Protein AF-A0A1X7U5E0-F1 (afdb_monomer_lite)

pLDDT: mean 73.33, std 18.13, range [36.69, 94.31]

Radius of gyration: 17.82 Å; chains: 1; bounding box: 38×41×35 Å

Structure (mmCIF, N/CA/C/O backbone):
data_AF-A0A1X7U5E0-F1
#
_entry.id   AF-A0A1X7U5E0-F1
#
loop_
_atom_site.group_PDB
_atom_site.id
_atom_site.type_symbol
_atom_site.label_atom_id
_atom_site.label_alt_id
_atom_site.label_comp_id
_atom_site.label_asym_id
_atom_site.label_entity_id
_atom_site.label_seq_id
_atom_site.pdbx_PDB_ins_code
_atom_site.Cartn_x
_atom_site.Cartn_y
_atom_site.Cartn_z
_atom_site.occupancy
_atom_site.B_iso_or_equiv
_atom_site.auth_seq_id
_atom_site.auth_comp_id
_atom_site.auth_asym_id
_atom_site.auth_atom_id
_atom_site.pdbx_PDB_model_num
ATOM 1 N N . MET A 1 1 ? -7.006 -2.964 -11.212 1.00 36.69 1 MET A N 1
ATOM 2 C CA . MET A 1 1 ? -6.643 -3.839 -10.084 1.00 36.69 1 MET A CA 1
ATOM 3 C C . MET A 1 1 ? -6.432 -2.956 -8.846 1.00 36.69 1 MET A C 1
ATOM 5 O O . MET A 1 1 ? -5.316 -2.538 -8.597 1.00 36.69 1 MET A O 1
ATOM 9 N N . GLU A 1 2 ? -7.521 -2.588 -8.144 1.00 43.41 2 GLU A N 1
ATOM 10 C CA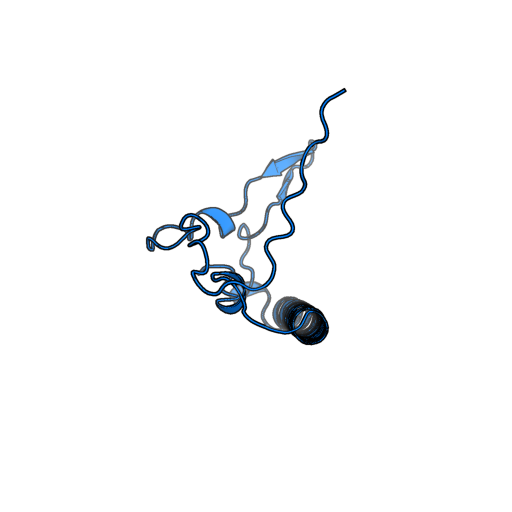 . GLU A 1 2 ? -7.496 -1.615 -7.030 1.00 43.41 2 GLU A CA 1
ATOM 11 C C . GLU A 1 2 ? -6.344 -1.880 -6.038 1.00 4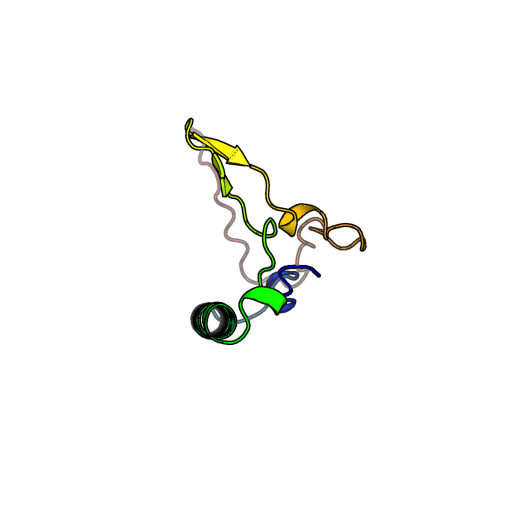3.41 2 GLU A C 1
ATOM 13 O O . GLU A 1 2 ? -5.910 -3.017 -5.844 1.00 43.41 2 GLU A O 1
ATOM 18 N N . CYS A 1 3 ? -5.930 -0.848 -5.311 1.00 51.28 3 CYS A N 1
ATOM 19 C CA . CYS A 1 3 ? -5.137 -0.922 -4.081 1.00 51.28 3 CYS A CA 1
ATOM 20 C C . CYS A 1 3 ? -5.858 -1.729 -2.963 1.00 51.28 3 CYS A C 1
ATOM 22 O O . CYS A 1 3 ? -6.158 -1.193 -1.896 1.00 51.28 3 CYS A O 1
ATOM 24 N N . ARG A 1 4 ? -6.231 -2.997 -3.216 1.00 64.19 4 ARG A N 1
ATOM 25 C CA . ARG A 1 4 ? -7.304 -3.798 -2.576 1.00 64.19 4 ARG A CA 1
ATOM 26 C C . ARG A 1 4 ? -6.956 -4.309 -1.183 1.00 64.19 4 ARG A C 1
ATOM 28 O O . ARG A 1 4 ? -7.162 -5.481 -0.870 1.00 64.19 4 ARG A O 1
ATOM 35 N N . TRP A 1 5 ? -6.585 -3.423 -0.274 1.00 73.62 5 TRP A N 1
ATOM 36 C CA . TRP A 1 5 ? -6.826 -3.675 1.141 1.00 73.62 5 TRP A CA 1
ATOM 37 C C . TRP A 1 5 ? -8.332 -3.581 1.390 1.00 73.62 5 TRP A C 1
ATOM 39 O O . TRP A 1 5 ? -8.834 -2.583 1.897 1.00 73.62 5 TRP A O 1
ATOM 49 N N . ARG A 1 6 ? -9.084 -4.623 0.999 1.00 73.12 6 ARG A N 1
ATOM 50 C CA . ARG A 1 6 ? -10.549 -4.699 1.174 1.00 73.12 6 ARG A CA 1
ATOM 51 C C . ARG A 1 6 ? -10.970 -4.417 2.615 1.00 73.12 6 ARG A C 1
ATOM 53 O O . ARG A 1 6 ? -12.066 -3.915 2.839 1.00 73.12 6 ARG A O 1
ATOM 60 N N . LEU A 1 7 ? -10.071 -4.705 3.552 1.00 76.50 7 LEU A N 1
ATOM 61 C CA . LEU A 1 7 ? -10.179 -4.370 4.962 1.00 76.50 7 LEU A CA 1
ATOM 62 C C . LEU A 1 7 ? -10.453 -2.875 5.204 1.00 76.50 7 LEU A C 1
ATOM 64 O O . LEU A 1 7 ? -11.331 -2.556 5.991 1.00 76.50 7 LEU A O 1
ATOM 68 N N . PHE A 1 8 ? -9.773 -1.968 4.497 1.00 79.19 8 PHE A N 1
ATOM 69 C CA . PHE A 1 8 ? -9.910 -0.515 4.681 1.00 79.19 8 PHE A CA 1
ATOM 70 C C . PHE A 1 8 ? -11.056 0.111 3.874 1.00 79.19 8 PHE A C 1
ATOM 72 O O . PHE A 1 8 ? -11.238 1.322 3.898 1.00 79.19 8 PHE A O 1
ATOM 79 N N . ARG A 1 9 ? -11.848 -0.694 3.156 1.00 75.31 9 ARG A N 1
ATOM 80 C CA . ARG A 1 9 ? -12.980 -0.204 2.346 1.00 75.31 9 ARG A CA 1
ATOM 81 C C . ARG A 1 9 ? -14.284 -0.067 3.117 1.00 75.31 9 ARG A C 1
ATOM 83 O O . ARG A 1 9 ? -15.270 0.420 2.575 1.00 75.31 9 ARG A O 1
ATOM 90 N N . ARG A 1 10 ? -14.327 -0.578 4.342 1.00 74.25 10 ARG A N 1
ATOM 91 C CA . ARG A 1 10 ? -15.507 -0.561 5.205 1.00 74.25 10 ARG A CA 1
ATOM 92 C C . ARG A 1 10 ? -15.091 -0.123 6.594 1.00 74.25 10 ARG A C 1
ATOM 94 O O . ARG A 1 10 ? -13.936 -0.289 6.977 1.00 74.25 10 ARG A O 1
ATOM 101 N N . THR A 1 11 ? -16.053 0.382 7.355 1.00 79.62 11 THR A N 1
ATOM 102 C CA . THR A 1 11 ? -15.864 0.646 8.779 1.00 79.62 11 THR A CA 1
ATOM 103 C C . THR A 1 11 ? -15.415 -0.635 9.475 1.00 79.62 11 THR A C 1
ATOM 105 O O . THR A 1 11 ? -16.092 -1.662 9.404 1.00 79.62 11 THR A O 1
ATOM 108 N N . ILE A 1 12 ? -14.261 -0.578 10.136 1.00 83.38 12 ILE A N 1
ATOM 109 C CA . ILE A 1 12 ? -13.712 -1.710 10.878 1.00 83.38 12 ILE A CA 1
ATOM 110 C C . ILE A 1 12 ? -14.185 -1.588 12.324 1.00 83.38 12 ILE A C 1
ATOM 112 O O . ILE A 1 12 ? -13.802 -0.662 13.034 1.00 83.38 12 ILE A O 1
ATOM 116 N N . ILE A 1 13 ? -15.016 -2.529 12.765 1.00 85.31 13 ILE A N 1
ATOM 117 C CA . ILE A 1 13 ? -15.455 -2.618 14.160 1.00 85.31 13 ILE A CA 1
ATOM 118 C C . ILE A 1 13 ? -14.419 -3.457 14.914 1.00 85.31 13 ILE A C 1
ATOM 120 O O . ILE A 1 13 ? -14.503 -4.683 14.946 1.00 85.31 13 ILE A O 1
ATOM 124 N N . ALA A 1 14 ? -13.406 -2.800 15.477 1.00 85.50 14 ALA A N 1
ATOM 125 C CA . ALA A 1 14 ? -12.373 -3.440 16.287 1.00 85.50 14 ALA A CA 1
ATOM 126 C C . ALA A 1 14 ? -11.800 -2.471 17.330 1.00 85.50 14 ALA A C 1
ATOM 128 O O . ALA A 1 14 ? -11.927 -1.254 17.201 1.00 85.50 14 ALA A O 1
ATOM 129 N N . ASN A 1 15 ? -11.138 -3.017 18.353 1.00 90.88 15 ASN A N 1
ATOM 130 C CA . ASN A 1 15 ? -10.415 -2.214 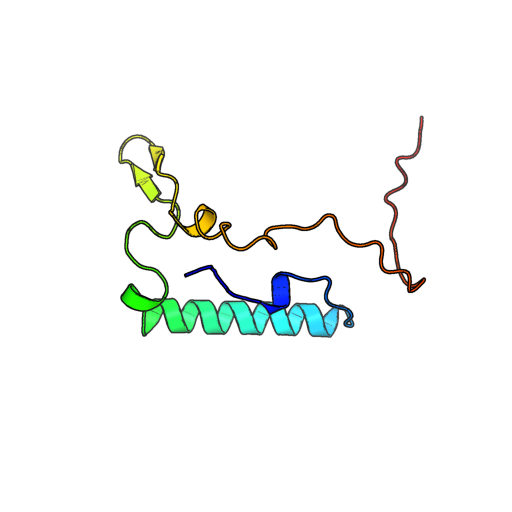19.338 1.00 90.88 15 ASN A CA 1
ATOM 131 C C . ASN A 1 15 ? -9.253 -1.446 18.675 1.00 90.88 15 ASN A C 1
ATOM 133 O O . ASN A 1 15 ? -8.633 -1.983 17.751 1.00 90.88 15 ASN A O 1
ATOM 137 N N . PRO A 1 16 ? -8.891 -0.244 19.166 1.00 90.38 16 PRO A N 1
ATOM 138 C CA . PRO A 1 16 ? -7.806 0.560 18.598 1.00 90.38 16 PRO A CA 1
ATOM 139 C C . PRO A 1 16 ? -6.478 -0.198 18.455 1.00 90.38 16 PRO A C 1
ATOM 141 O O . PRO A 1 16 ? -5.810 -0.088 17.431 1.00 90.38 16 PRO A O 1
ATOM 144 N N . GLU A 1 17 ? -6.127 -1.035 19.432 1.00 92.00 17 GLU A N 1
ATOM 145 C CA . GLU A 1 17 ? -4.909 -1.859 19.397 1.00 92.00 17 GLU A CA 1
ATOM 146 C C . GLU A 1 17 ? -4.895 -2.858 18.225 1.00 92.00 17 GLU A C 1
ATOM 148 O O . GLU A 1 17 ? -3.862 -3.079 17.581 1.00 92.00 17 GLU A O 1
ATOM 153 N N . ASN A 1 18 ? -6.061 -3.411 17.884 1.00 89.75 18 ASN A N 1
ATOM 154 C CA . ASN A 1 18 ? -6.213 -4.320 16.751 1.00 89.75 18 ASN A CA 1
ATOM 155 C C . ASN A 1 18 ? -6.093 -3.561 15.429 1.00 89.75 18 ASN A C 1
ATOM 157 O O . ASN A 1 18 ? -5.424 -4.037 14.516 1.00 89.75 18 ASN A O 1
ATOM 161 N N . ILE A 1 19 ? -6.668 -2.356 15.340 1.00 90.88 19 ILE A N 1
ATOM 162 C CA . ILE A 1 19 ? -6.526 -1.489 14.160 1.00 90.88 19 ILE A CA 1
ATOM 163 C C . ILE A 1 19 ? -5.056 -1.150 13.914 1.00 90.88 19 ILE A C 1
ATOM 165 O O . ILE A 1 19 ? -4.578 -1.277 12.789 1.00 90.88 19 ILE A O 1
ATOM 169 N N . VAL A 1 20 ? -4.312 -0.793 14.964 1.00 92.00 20 VAL A N 1
ATOM 170 C CA . VAL A 1 20 ? -2.867 -0.541 14.865 1.00 92.00 20 VAL A CA 1
ATOM 171 C C . VAL A 1 20 ? -2.138 -1.772 14.322 1.00 92.00 20 VAL A C 1
ATOM 173 O O . VAL A 1 20 ? -1.278 -1.649 13.449 1.00 92.00 20 VAL A O 1
ATOM 176 N N . SER A 1 21 ? -2.499 -2.963 14.797 1.00 93.31 21 SER A N 1
ATOM 177 C CA . SER A 1 21 ? -1.901 -4.221 14.343 1.00 93.31 21 SER A CA 1
ATOM 178 C C . SER A 1 21 ? -2.231 -4.529 12.877 1.00 93.31 21 SER A C 1
ATOM 180 O O . SER A 1 21 ? -1.338 -4.902 12.116 1.00 93.31 21 SER A O 1
ATOM 182 N N . PHE A 1 22 ? -3.473 -4.300 12.442 1.00 90.81 22 PHE A N 1
ATOM 183 C CA . PHE A 1 22 ? -3.890 -4.470 11.048 1.00 90.81 22 PHE A CA 1
ATOM 184 C C . PHE A 1 22 ? -3.153 -3.521 10.106 1.00 90.81 22 PHE A C 1
ATOM 186 O O . PHE A 1 22 ? -2.659 -3.949 9.063 1.00 90.81 22 PHE A O 1
ATOM 193 N N . THR A 1 23 ? -3.020 -2.252 10.492 1.00 90.44 23 THR A N 1
ATOM 194 C CA . THR A 1 23 ? -2.266 -1.260 9.720 1.00 90.44 23 THR A CA 1
ATOM 195 C C . THR A 1 23 ? -0.801 -1.665 9.596 1.00 90.44 23 THR A C 1
ATOM 197 O O . THR A 1 23 ? -0.257 -1.655 8.494 1.00 90.44 23 THR A O 1
ATOM 200 N N . LYS A 1 24 ? -0.165 -2.102 10.692 1.00 92.81 24 LYS A N 1
ATOM 201 C CA . LYS A 1 24 ? 1.223 -2.593 10.662 1.00 92.81 24 LYS A CA 1
ATOM 202 C C . LYS A 1 24 ? 1.381 -3.792 9.725 1.00 92.81 24 LYS A C 1
ATOM 204 O O . LYS A 1 24 ? 2.296 -3.800 8.906 1.00 92.81 24 LYS A O 1
ATOM 209 N N . ALA A 1 25 ? 0.482 -4.773 9.807 1.00 92.06 25 ALA A N 1
ATOM 210 C CA . ALA A 1 25 ? 0.508 -5.946 8.937 1.00 92.06 25 ALA A CA 1
ATOM 211 C C . ALA A 1 25 ? 0.353 -5.566 7.454 1.00 92.06 25 ALA A C 1
ATOM 213 O O . ALA A 1 25 ? 1.109 -6.053 6.613 1.00 92.06 25 ALA A O 1
ATOM 214 N N . ALA A 1 26 ? -0.567 -4.647 7.141 1.00 90.94 26 ALA A N 1
ATOM 215 C CA . ALA A 1 26 ? -0.762 -4.145 5.784 1.00 90.94 26 ALA A CA 1
ATOM 216 C C . ALA A 1 26 ? 0.492 -3.437 5.245 1.00 90.94 26 ALA A C 1
ATOM 218 O O . ALA A 1 26 ? 0.888 -3.683 4.109 1.00 90.94 26 ALA A O 1
ATOM 219 N N . VAL A 1 27 ? 1.164 -2.618 6.061 1.00 90.50 27 VAL A N 1
ATOM 220 C CA . VAL A 1 27 ? 2.414 -1.938 5.673 1.00 90.50 27 VAL A CA 1
ATOM 221 C C . VAL A 1 27 ? 3.542 -2.938 5.416 1.00 90.50 27 VAL A C 1
ATOM 223 O O . VAL A 1 27 ? 4.243 -2.831 4.411 1.00 90.50 27 VAL A O 1
ATOM 226 N N . VAL A 1 28 ? 3.717 -3.932 6.292 1.00 94.31 28 VAL A N 1
ATOM 227 C CA . VAL A 1 28 ? 4.743 -4.971 6.109 1.00 94.31 28 VAL A CA 1
ATOM 228 C C . VAL A 1 28 ? 4.498 -5.744 4.815 1.00 94.31 28 VAL A C 1
ATOM 230 O O . VAL A 1 28 ? 5.418 -5.903 4.013 1.00 94.31 28 VAL A O 1
ATOM 233 N N . LEU A 1 29 ? 3.259 -6.172 4.577 1.00 90.56 29 LEU A N 1
ATOM 234 C CA . LEU A 1 29 ? 2.903 -6.917 3.375 1.00 90.56 29 LEU A CA 1
ATOM 235 C C . LEU A 1 29 ? 3.001 -6.048 2.107 1.00 90.56 29 LEU A C 1
ATOM 237 O O . LEU A 1 29 ? 3.508 -6.520 1.095 1.00 90.56 29 LEU A O 1
ATOM 241 N N . HIS A 1 30 ? 2.621 -4.769 2.165 1.00 88.12 30 HIS A N 1
ATOM 242 C CA . HIS A 1 30 ? 2.842 -3.810 1.077 1.00 88.12 30 HIS A CA 1
ATOM 243 C C . HIS A 1 30 ? 4.327 -3.710 0.707 1.00 88.12 30 HIS A C 1
ATOM 245 O O . HIS A 1 30 ? 4.693 -3.823 -0.462 1.00 88.12 30 HIS A O 1
ATOM 251 N N . ASN A 1 31 ? 5.191 -3.537 1.709 1.00 90.19 31 ASN A N 1
ATOM 252 C CA . ASN A 1 31 ? 6.633 -3.430 1.507 1.00 90.19 31 ASN A CA 1
ATOM 253 C C . ASN A 1 31 ? 7.231 -4.716 0.936 1.00 90.19 31 ASN A C 1
ATOM 255 O O . ASN A 1 31 ? 8.145 -4.653 0.117 1.00 90.19 31 ASN A O 1
ATOM 259 N N . TYR A 1 32 ? 6.726 -5.871 1.368 1.00 91.81 32 TYR A N 1
ATOM 260 C CA . TYR A 1 32 ? 7.125 -7.161 0.826 1.00 91.81 32 TYR A CA 1
ATOM 261 C C . TYR A 1 32 ? 6.744 -7.281 -0.655 1.00 91.81 32 TYR A C 1
ATOM 263 O O . TYR A 1 32 ? 7.627 -7.472 -1.485 1.00 91.81 32 TYR A O 1
ATOM 271 N N . LEU A 1 33 ? 5.473 -7.053 -1.003 1.00 89.50 33 LEU A N 1
ATOM 272 C CA . LEU A 1 33 ? 4.974 -7.163 -2.380 1.00 89.50 33 LEU A CA 1
ATOM 273 C C . LEU A 1 33 ? 5.634 -6.157 -3.328 1.00 89.50 33 LEU A C 1
ATOM 275 O O . LEU A 1 33 ? 5.956 -6.493 -4.464 1.00 89.50 33 LEU A O 1
ATOM 279 N N . ARG A 1 34 ? 5.933 -4.943 -2.852 1.00 85.94 34 ARG A N 1
ATOM 280 C CA . ARG A 1 34 ? 6.728 -3.972 -3.617 1.00 85.94 34 ARG A CA 1
ATOM 281 C C . ARG A 1 34 ? 8.150 -4.437 -3.911 1.00 85.94 34 ARG A C 1
ATOM 283 O O . ARG A 1 34 ? 8.743 -3.926 -4.853 1.00 85.94 34 ARG A O 1
ATOM 290 N N . LYS A 1 35 ? 8.717 -5.342 -3.113 1.00 88.56 35 LYS A N 1
ATOM 291 C CA . LYS A 1 35 ? 10.064 -5.887 -3.333 1.00 88.56 35 LYS A CA 1
ATOM 292 C C . LYS A 1 35 ? 10.042 -7.158 -4.172 1.00 88.56 35 LYS A C 1
ATOM 294 O O . LYS A 1 35 ? 10.914 -7.322 -5.015 1.00 88.56 35 LYS A O 1
ATOM 299 N N . THR A 1 36 ? 9.088 -8.052 -3.930 1.00 90.19 36 THR A N 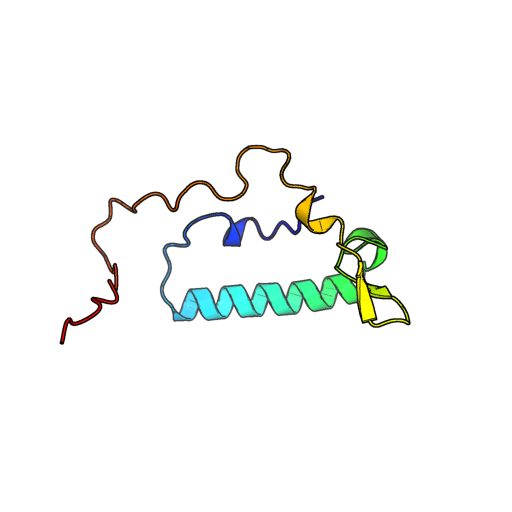1
ATOM 300 C CA . THR A 1 36 ? 9.055 -9.380 -4.556 1.00 90.19 36 THR A CA 1
ATOM 301 C C . THR A 1 36 ? 8.251 -9.421 -5.847 1.00 90.19 36 THR A C 1
ATOM 303 O O . THR A 1 36 ? 8.602 -10.165 -6.754 1.00 90.19 36 THR A O 1
ATOM 306 N N . GLU A 1 37 ? 7.199 -8.611 -5.955 1.00 86.56 37 GLU A N 1
ATOM 307 C CA . GLU A 1 37 ? 6.235 -8.655 -7.057 1.00 86.56 37 GLU A CA 1
ATOM 308 C C . GLU A 1 37 ? 5.935 -7.255 -7.608 1.00 86.56 37 GLU A C 1
ATOM 310 O O . GLU A 1 37 ? 4.804 -6.951 -7.979 1.00 86.56 37 GLU A O 1
ATOM 315 N N . CYS A 1 38 ? 6.943 -6.379 -7.675 1.00 82.06 38 CYS A N 1
ATOM 316 C CA . CYS A 1 38 ? 6.752 -4.958 -7.983 1.00 82.06 38 CYS A CA 1
ATOM 317 C C . CYS A 1 38 ? 5.951 -4.700 -9.269 1.00 82.06 38 CYS A C 1
ATOM 319 O O . CYS A 1 38 ? 5.053 -3.867 -9.256 1.00 82.06 38 CYS A O 1
ATOM 321 N N . VAL A 1 39 ? 6.216 -5.448 -10.343 1.00 83.56 39 VAL A N 1
ATOM 322 C CA . VAL A 1 39 ? 5.569 -5.268 -11.654 1.00 83.56 39 VAL A CA 1
ATOM 323 C C . VAL A 1 39 ? 4.090 -5.666 -11.627 1.00 83.56 39 VAL A C 1
ATOM 325 O O . VAL A 1 39 ? 3.274 -5.026 -12.281 1.00 83.56 39 VAL A O 1
ATOM 328 N N . SER A 1 40 ? 3.744 -6.704 -10.861 1.00 85.75 40 SER A N 1
ATOM 329 C CA . SER A 1 40 ? 2.368 -7.205 -10.730 1.00 85.75 40 SER A CA 1
ATOM 330 C C . SER A 1 40 ? 1.571 -6.386 -9.710 1.00 85.75 40 SER A C 1
ATOM 332 O O . SER A 1 40 ? 0.428 -6.006 -9.951 1.00 85.75 40 SER A O 1
ATOM 334 N N . TYR A 1 41 ? 2.199 -6.075 -8.573 1.00 85.19 41 TYR A N 1
ATOM 335 C CA . TYR A 1 41 ? 1.580 -5.378 -7.451 1.00 85.19 41 TYR A CA 1
ATOM 336 C C . TYR A 1 41 ? 1.438 -3.867 -7.678 1.00 85.19 41 TYR A C 1
ATOM 338 O O . TYR A 1 41 ? 0.463 -3.264 -7.237 1.00 85.19 41 TYR A O 1
ATOM 346 N N . CYS A 1 42 ? 2.422 -3.244 -8.326 1.00 84.44 42 CYS A N 1
ATOM 347 C CA . CYS A 1 42 ? 2.494 -1.804 -8.554 1.00 84.44 42 CYS A CA 1
ATOM 348 C C . CYS A 1 42 ? 3.095 -1.526 -9.944 1.00 84.44 42 CYS A C 1
ATOM 350 O O . CYS A 1 42 ? 4.255 -1.107 -10.042 1.00 84.44 42 CYS A O 1
ATOM 352 N N . PRO A 1 43 ? 2.334 -1.779 -11.025 1.00 85.88 43 PRO A N 1
ATOM 353 C CA . PRO A 1 43 ? 2.828 -1.583 -12.382 1.00 85.88 43 PRO A CA 1
ATOM 354 C C . PRO A 1 43 ? 3.238 -0.119 -12.638 1.00 85.88 43 PRO A C 1
ATOM 356 O O . PRO A 1 43 ? 2.780 0.793 -11.942 1.00 85.88 43 PRO A O 1
ATOM 359 N N . PRO A 1 44 ? 4.102 0.146 -13.634 1.00 85.19 44 PRO A N 1
ATOM 360 C CA . PRO A 1 44 ? 4.472 1.509 -14.009 1.00 85.19 44 PRO A CA 1
ATOM 361 C C . PRO A 1 44 ? 3.236 2.378 -14.286 1.00 85.19 44 PRO A C 1
ATOM 363 O O . PRO A 1 44 ? 2.314 1.943 -14.972 1.00 85.19 44 PRO A O 1
ATOM 366 N N . GLY A 1 45 ? 3.205 3.595 -13.736 1.00 85.12 45 GLY A N 1
ATOM 367 C CA . GLY A 1 45 ? 2.046 4.494 -13.839 1.00 85.12 45 GLY A CA 1
ATOM 368 C C . GLY A 1 45 ? 0.866 4.131 -12.924 1.00 85.12 45 GLY A C 1
ATOM 369 O O . GLY A 1 45 ? -0.223 4.688 -13.067 1.00 85.12 45 GLY A O 1
ATOM 370 N N . PHE A 1 46 ? 1.043 3.192 -11.987 1.00 83.81 46 PHE A N 1
ATOM 371 C CA . PHE A 1 46 ? 0.032 2.887 -10.974 1.00 83.81 46 PHE A CA 1
ATOM 372 C C . PHE A 1 46 ? -0.024 3.930 -9.858 1.00 83.81 46 PHE A C 1
ATOM 374 O O . PHE A 1 46 ? -1.094 4.457 -9.565 1.00 83.81 46 PHE A O 1
ATOM 381 N N . VAL A 1 47 ? 1.122 4.241 -9.251 1.00 85.56 47 VAL A N 1
ATOM 382 C CA . VAL A 1 47 ? 1.256 5.300 -8.239 1.00 85.56 47 VAL A CA 1
ATOM 383 C C . VAL A 1 47 ? 1.503 6.654 -8.893 1.00 85.56 47 VAL A C 1
ATOM 385 O O . VAL A 1 47 ? 1.911 6.714 -10.053 1.00 85.56 47 VAL A O 1
ATOM 388 N N . ASP A 1 48 ? 1.265 7.722 -8.135 1.00 87.56 48 ASP A N 1
ATOM 389 C CA . ASP A 1 48 ? 1.606 9.077 -8.565 1.00 87.56 48 ASP A CA 1
ATOM 390 C C . ASP A 1 48 ? 3.113 9.179 -8.828 1.00 87.56 48 ASP A C 1
ATOM 392 O O . ASP A 1 48 ? 3.930 8.618 -8.090 1.00 87.56 48 ASP A O 1
ATOM 396 N N . GLY A 1 49 ? 3.464 9.871 -9.904 1.00 87.19 49 GLY A N 1
ATOM 397 C CA . GLY A 1 49 ? 4.839 10.205 -10.252 1.00 87.19 49 GLY A CA 1
ATOM 398 C C . GLY A 1 49 ? 5.030 11.712 -10.283 1.00 87.19 49 GLY A C 1
ATOM 399 O O . GLY A 1 49 ? 4.067 12.469 -10.304 1.00 87.19 49 GLY A O 1
ATOM 400 N N . GLU A 1 50 ? 6.274 12.153 -10.344 1.00 90.38 50 GLU A N 1
ATOM 401 C CA . GLU A 1 50 ? 6.623 13.556 -10.557 1.00 90.38 50 GLU A CA 1
ATOM 402 C C . GLU A 1 50 ? 7.434 13.641 -11.848 1.00 90.38 50 GLU A C 1
ATOM 404 O O . GLU A 1 50 ? 8.255 12.762 -12.130 1.00 90.38 50 GLU A O 1
ATOM 409 N N . ASP A 1 51 ? 7.164 14.647 -12.676 1.00 84.19 51 ASP A N 1
ATOM 410 C CA . ASP A 1 51 ? 8.031 14.946 -13.809 1.00 84.19 51 ASP A CA 1
ATOM 411 C C . ASP A 1 51 ? 9.289 15.708 -13.350 1.00 84.19 51 ASP A C 1
ATOM 413 O O . ASP A 1 51 ? 9.392 16.179 -12.217 1.00 84.19 51 ASP A O 1
ATOM 417 N N . GLY A 1 52 ? 10.275 15.848 -14.240 1.00 84.88 52 GLY A N 1
ATOM 418 C CA . GLY A 1 52 ? 11.518 16.570 -13.932 1.00 84.88 52 GLY A CA 1
ATOM 419 C C . GLY A 1 52 ? 11.346 18.074 -13.663 1.00 84.88 52 GLY A C 1
ATOM 420 O O . GLY A 1 52 ? 12.332 18.747 -13.379 1.00 84.88 52 GLY A O 1
ATOM 421 N N . VAL A 1 53 ? 10.125 18.603 -13.776 1.00 88.50 53 VAL A N 1
ATOM 422 C CA . VAL A 1 53 ? 9.755 20.011 -13.572 1.00 88.50 53 VAL A CA 1
ATOM 423 C C . VAL A 1 53 ? 8.939 20.181 -12.276 1.00 88.50 53 VAL A C 1
ATOM 425 O O . VAL A 1 53 ? 8.669 21.306 -11.861 1.00 88.50 53 VAL A O 1
ATOM 428 N N . GLY A 1 54 ? 8.607 19.080 -11.591 1.00 84.81 54 GLY A N 1
ATOM 429 C CA . GLY A 1 54 ? 7.845 19.066 -10.344 1.00 84.81 54 GLY A CA 1
ATOM 430 C C . GLY A 1 54 ? 6.327 19.011 -10.529 1.00 84.81 54 GLY A C 1
ATOM 431 O O . GLY A 1 54 ? 5.595 19.213 -9.561 1.00 84.81 54 GLY A O 1
ATOM 432 N N . ASN A 1 55 ? 5.826 18.742 -11.738 1.00 89.50 55 ASN A N 1
ATOM 433 C CA . ASN A 1 55 ? 4.404 18.478 -11.940 1.00 89.50 55 ASN A CA 1
ATOM 434 C C . ASN A 1 55 ? 4.071 17.041 -11.529 1.00 89.50 55 ASN A C 1
ATOM 436 O O . ASN A 1 55 ? 4.806 16.098 -11.835 1.00 89.50 55 ASN A O 1
ATOM 440 N N . VAL A 1 56 ? 2.927 16.872 -10.868 1.00 88.00 56 VAL A N 1
ATOM 441 C CA . VAL A 1 56 ? 2.430 15.558 -10.452 1.00 88.00 56 VAL A CA 1
ATOM 442 C C . VAL A 1 56 ? 1.762 14.863 -11.637 1.00 88.00 56 VAL A C 1
ATOM 444 O O . VAL A 1 56 ? 0.788 15.358 -12.198 1.00 88.00 56 VAL A O 1
ATOM 447 N N . ASN A 1 57 ? 2.268 13.685 -11.985 1.00 87.94 57 ASN A N 1
ATOM 448 C CA . ASN A 1 57 ? 1.630 12.738 -12.887 1.00 87.94 57 ASN A CA 1
ATOM 449 C C . ASN A 1 57 ? 0.682 11.853 -12.075 1.00 87.94 57 ASN A C 1
ATOM 451 O O . ASN A 1 57 ? 1.127 11.069 -11.232 1.00 87.94 57 ASN A O 1
ATOM 455 N N . GLU A 1 58 ? -0.620 11.970 -12.323 1.00 87.94 58 GLU A N 1
ATOM 456 C CA . GLU A 1 58 ? -1.628 11.186 -11.613 1.00 87.94 58 GLU A CA 1
ATOM 457 C C . GLU A 1 58 ? -1.495 9.691 -11.929 1.00 87.94 58 GLU A C 1
ATOM 459 O O . GLU A 1 58 ? -1.564 9.261 -13.081 1.00 87.94 58 GLU A O 1
ATOM 464 N N . GLY A 1 59 ? -1.321 8.882 -10.887 1.00 85.88 59 GLY A N 1
ATOM 465 C CA . GLY A 1 59 ? -1.285 7.434 -10.999 1.00 85.88 59 GLY A CA 1
ATOM 466 C C . GLY A 1 59 ? -2.672 6.838 -11.232 1.00 85.88 59 GLY A C 1
ATOM 467 O O . GLY A 1 59 ? -3.687 7.314 -10.714 1.00 85.88 59 GLY A O 1
ATOM 468 N N . SER A 1 60 ? -2.707 5.720 -11.955 1.00 84.25 60 SER A N 1
ATOM 469 C CA . SER A 1 60 ? -3.938 4.984 -12.283 1.00 84.25 60 SER A CA 1
ATOM 470 C C . SER A 1 60 ? -4.624 4.310 -11.085 1.00 84.25 60 SER A C 1
ATOM 472 O O . SER A 1 60 ? -5.725 3.778 -11.228 1.00 84.25 60 SER A O 1
ATOM 474 N N . TRP A 1 61 ? -4.045 4.375 -9.879 1.00 79.88 61 TRP A N 1
ATOM 475 C CA . TRP A 1 61 ? -4.638 3.831 -8.653 1.00 79.88 61 TRP A CA 1
ATOM 476 C C . TRP A 1 61 ? -6.023 4.407 -8.305 1.00 79.88 61 TRP A C 1
ATOM 478 O O . TRP A 1 61 ? -6.789 3.761 -7.584 1.00 79.88 61 TRP A O 1
ATOM 488 N N . ARG A 1 62 ? -6.365 5.596 -8.824 1.00 73.25 62 ARG A N 1
ATOM 489 C CA . ARG A 1 62 ? -7.686 6.237 -8.664 1.00 73.25 62 ARG A CA 1
ATOM 490 C C . ARG A 1 62 ? -8.730 5.748 -9.679 1.00 73.25 62 ARG A C 1
ATOM 492 O O . ARG A 1 62 ? -9.927 5.779 -9.390 1.00 73.25 62 ARG A O 1
ATOM 499 N N . SER A 1 63 ? -8.292 5.272 -10.845 1.00 71.00 63 SER A N 1
ATOM 500 C CA . SER A 1 63 ? -9.154 4.851 -11.966 1.00 71.00 63 SER A CA 1
ATOM 501 C C . SER A 1 63 ? -9.876 3.527 -11.719 1.00 71.00 63 SER A C 1
ATOM 503 O O . SER A 1 63 ? -10.815 3.169 -12.416 1.00 71.00 63 SER A O 1
ATOM 505 N N . ASP A 1 64 ? -9.462 2.796 -10.695 1.00 61.59 64 ASP A N 1
ATOM 506 C CA . ASP A 1 64 ? -9.993 1.493 -10.308 1.00 61.59 64 ASP A CA 1
ATOM 507 C C . ASP A 1 64 ? -11.363 1.568 -9.586 1.00 61.59 64 ASP A C 1
ATOM 509 O O . ASP A 1 64 ? -11.854 0.580 -9.044 1.00 61.59 64 ASP A O 1
ATOM 513 N N . SER A 1 65 ? -11.984 2.750 -9.579 1.00 56.69 65 SER A N 1
ATOM 514 C CA . SER A 1 65 ? -13.246 3.086 -8.911 1.00 56.69 65 SER A CA 1
ATOM 515 C C . SER A 1 65 ? -14.511 2.635 -9.663 1.00 56.69 65 SER A C 1
ATOM 517 O O . SER A 1 65 ? -15.618 2.863 -9.175 1.00 56.69 65 SER A O 1
ATOM 519 N N . ASP A 1 66 ? -14.372 1.920 -10.782 1.00 51.25 66 ASP A N 1
ATOM 520 C CA . ASP A 1 66 ? -15.479 1.547 -11.682 1.00 51.25 66 ASP A CA 1
ATOM 521 C C . ASP A 1 66 ? -16.405 0.422 -11.159 1.00 51.25 66 ASP A C 1
ATOM 523 O O . ASP A 1 66 ? -17.343 -0.007 -11.821 1.00 51.25 66 ASP A O 1
ATOM 527 N N . SER A 1 67 ? -16.201 -0.057 -9.927 1.00 52.31 67 SER A N 1
ATOM 528 C CA . SER A 1 67 ? -17.107 -1.016 -9.279 1.00 52.31 67 SER A CA 1
ATOM 529 C C . SER A 1 67 ? -17.806 -0.423 -8.056 1.00 52.31 67 SER A C 1
ATOM 531 O O . SER A 1 67 ? -17.573 -0.896 -6.948 1.00 52.31 67 SER A O 1
ATOM 533 N N . GLY A 1 68 ? -18.616 0.629 -8.250 1.00 51.50 68 GLY A N 1
ATOM 534 C CA . GLY A 1 68 ? -19.807 1.020 -7.455 1.00 51.50 68 GLY A CA 1
ATOM 535 C C . GLY A 1 68 ? -19.706 1.219 -5.930 1.00 51.50 68 GLY A C 1
ATOM 536 O O . GLY A 1 68 ? -20.677 1.623 -5.299 1.00 51.50 68 GLY A O 1
ATOM 537 N N . ASN A 1 69 ? -18.554 0.953 -5.321 1.00 53.25 69 ASN A N 1
ATOM 538 C CA . ASN A 1 69 ? -18.344 0.873 -3.875 1.00 53.25 69 ASN A CA 1
ATOM 539 C C . ASN A 1 69 ? -17.175 1.764 -3.427 1.00 53.25 69 ASN A C 1
ATOM 541 O O . ASN A 1 69 ? -16.684 1.631 -2.302 1.00 53.25 69 ASN A O 1
ATOM 545 N N . SER A 1 70 ? -16.693 2.637 -4.313 1.00 55.56 70 SER A N 1
ATOM 546 C CA . SER A 1 70 ? -15.663 3.618 -3.998 1.00 55.56 70 SER A CA 1
ATOM 547 C C . SER A 1 70 ? -16.285 4.708 -3.130 1.00 55.56 70 SER A C 1
ATOM 549 O O . SER A 1 70 ? -16.956 5.605 -3.626 1.00 55.56 70 SER A O 1
ATOM 551 N N . LEU A 1 71 ? -16.097 4.566 -1.817 1.00 54.91 71 LEU A N 1
A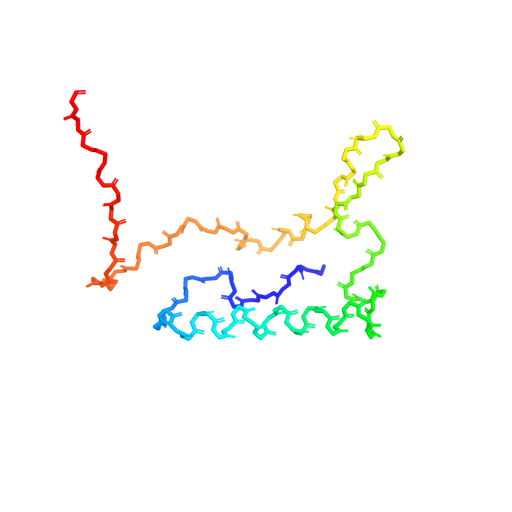TOM 552 C CA . LEU A 1 71 ? -16.526 5.507 -0.782 1.00 54.91 71 LEU A CA 1
ATOM 553 C C . LEU A 1 71 ? -18.041 5.753 -0.774 1.00 54.91 71 LEU A C 1
ATOM 555 O O . LEU A 1 71 ? -18.523 6.857 -1.020 1.00 54.91 71 LEU A O 1
ATOM 559 N N . LEU A 1 72 ? -18.803 4.716 -0.411 1.00 57.84 72 LEU A N 1
ATOM 560 C CA . LEU A 1 72 ? -20.153 4.955 0.100 1.00 57.84 72 LEU A CA 1
ATOM 561 C C . LEU A 1 72 ? -20.052 5.937 1.282 1.00 57.84 72 LEU A C 1
ATOM 563 O O . LEU A 1 72 ? -19.107 5.809 2.073 1.00 57.84 72 LEU A O 1
ATOM 567 N N . PRO A 1 73 ? -20.996 6.887 1.430 1.00 58.53 73 PRO A N 1
ATOM 568 C CA . PRO A 1 73 ? -21.089 7.707 2.631 1.00 58.53 73 PRO A CA 1
ATOM 569 C C . PRO A 1 73 ? -20.950 6.795 3.842 1.00 58.53 73 PRO A C 1
ATOM 571 O O . PRO A 1 73 ? -21.580 5.732 3.853 1.00 58.53 73 PRO A O 1
ATOM 574 N N . LEU A 1 74 ? -20.100 7.169 4.808 1.00 56.09 74 LEU A N 1
ATOM 575 C CA . LEU A 1 74 ? -19.896 6.384 6.025 1.00 56.09 74 LEU A CA 1
ATOM 576 C C . LEU A 1 74 ? -21.276 6.023 6.570 1.00 56.09 74 LEU A C 1
ATOM 578 O O . LEU A 1 74 ? -21.995 6.897 7.057 1.00 56.09 74 LEU A O 1
ATOM 582 N N . GLN A 1 75 ? -21.682 4.758 6.414 1.00 57.12 75 GLN A N 1
ATOM 583 C CA . GLN A 1 75 ? -22.975 4.332 6.920 1.00 57.12 75 GLN A CA 1
ATOM 584 C C . GLN A 1 75 ? -22.901 4.551 8.421 1.00 57.12 75 GLN A C 1
ATOM 586 O O . GLN A 1 75 ? -22.005 4.011 9.077 1.00 57.12 75 GLN A O 1
ATOM 591 N N . LEU A 1 76 ? -23.797 5.397 8.935 1.00 52.44 76 LEU A N 1
ATOM 592 C CA . LEU A 1 76 ? -23.936 5.619 10.362 1.00 52.44 76 LEU A CA 1
ATOM 593 C C . LEU A 1 76 ? -24.109 4.232 10.979 1.00 52.44 76 LEU A C 1
ATOM 595 O O . LEU A 1 76 ? -25.115 3.563 10.743 1.00 52.44 76 LEU A O 1
ATOM 599 N N . SER A 1 77 ? -23.086 3.757 11.686 1.00 48.75 77 SER A N 1
ATOM 600 C CA . SER A 1 77 ? -23.189 2.511 12.424 1.00 48.75 77 SER A CA 1
ATOM 601 C C . SER A 1 77 ? -24.304 2.728 13.437 1.00 48.75 77 SER A C 1
ATOM 603 O O . SER A 1 77 ? -24.137 3.481 14.392 1.00 48.75 77 SER A O 1
ATOM 605 N N . THR A 1 78 ? -25.455 2.092 13.229 1.00 53.19 78 THR A N 1
ATOM 606 C CA . THR A 1 78 ? -26.598 2.108 14.155 1.00 53.19 78 THR A CA 1
ATOM 607 C C . THR A 1 78 ? -26.262 1.468 15.507 1.00 53.19 78 THR A C 1
ATOM 609 O O . THR A 1 78 ? -27.089 1.448 16.415 1.00 53.19 78 THR A O 1
ATOM 612 N N . SER A 1 79 ? -25.038 0.960 15.675 1.00 50.56 79 SER A N 1
ATOM 613 C CA . SER A 1 79 ? -24.508 0.507 16.951 1.00 50.56 79 SER A CA 1
ATOM 614 C C . SER A 1 79 ? -23.893 1.684 17.714 1.00 50.56 79 SER A C 1
ATOM 616 O O . SER A 1 79 ? -22.763 2.089 17.444 1.00 50.56 79 SER A O 1
ATOM 618 N N . ASN A 1 80 ? -24.637 2.178 18.705 1.00 51.41 80 ASN A N 1
ATOM 619 C CA . ASN A 1 80 ? -24.307 3.242 19.664 1.00 51.41 80 ASN A CA 1
ATOM 620 C C . ASN A 1 80 ? -23.013 3.020 20.472 1.00 51.41 80 ASN A C 1
ATOM 622 O O . ASN A 1 80 ? -23.073 2.897 21.693 1.00 51.41 80 ASN A O 1
ATOM 626 N N . ARG A 1 81 ? -21.830 2.977 19.853 1.00 50.56 81 ARG A N 1
ATOM 627 C CA . ARG A 1 81 ? -20.558 3.017 20.585 1.00 50.56 81 ARG A CA 1
ATOM 628 C C . ARG A 1 81 ? -19.510 3.815 19.809 1.00 50.56 81 ARG A C 1
ATOM 630 O O . ARG A 1 81 ? -18.927 3.318 18.855 1.00 50.56 81 ARG A O 1
ATOM 637 N N . PHE A 1 82 ? -19.275 5.034 20.301 1.00 44.81 82 PHE A N 1
ATOM 638 C CA . PHE A 1 82 ? -18.161 5.941 19.992 1.00 44.81 82 PHE A CA 1
ATOM 639 C C . PHE A 1 82 ? -18.251 6.736 18.681 1.00 44.81 82 PHE A C 1
ATOM 641 O O . PHE A 1 82 ? -17.440 6.573 17.776 1.00 44.81 82 PHE A O 1
ATOM 648 N N . VAL A 1 83 ? -19.176 7.698 18.630 1.00 40.47 83 VAL A N 1
ATOM 649 C CA . VAL A 1 83 ? -18.960 8.903 17.816 1.00 40.47 83 VAL A CA 1
ATOM 650 C C . VAL A 1 83 ? -18.300 9.938 18.727 1.00 40.47 83 VAL A C 1
ATOM 652 O O . VAL A 1 83 ? -18.958 10.507 19.593 1.00 40.47 83 VAL A O 1
ATOM 655 N N . CYS A 1 84 ? -16.994 10.169 18.569 1.00 43.19 84 CYS A N 1
ATOM 656 C CA . CYS A 1 84 ? -16.389 11.407 19.056 1.00 43.19 84 CYS A CA 1
ATOM 657 C C . CYS A 1 84 ? -16.788 12.497 18.059 1.00 43.19 84 CYS A C 1
ATOM 659 O O . CYS A 1 84 ? -16.152 12.669 17.021 1.00 43.19 84 CYS A O 1
ATOM 661 N N . VAL A 1 85 ? -17.910 13.166 18.323 1.00 45.06 85 VAL A N 1
ATOM 662 C CA . VAL A 1 85 ? -18.237 14.408 17.625 1.00 45.06 85 VAL A CA 1
ATOM 663 C C . VAL A 1 85 ? -17.238 15.429 18.150 1.00 45.06 85 VAL A C 1
ATOM 665 O O . VAL A 1 85 ? -17.278 15.763 19.332 1.00 45.06 85 VAL A O 1
ATOM 668 N N . ILE A 1 86 ? -16.330 15.913 17.301 1.00 49.69 86 ILE A N 1
ATOM 669 C CA . ILE A 1 86 ? -15.592 17.136 17.620 1.00 49.69 86 ILE A CA 1
ATOM 670 C C . ILE A 1 86 ? -16.635 18.252 17.589 1.00 49.69 86 ILE A C 1
ATOM 672 O O . ILE A 1 86 ? -16.952 18.803 16.538 1.00 49.69 86 ILE A O 1
ATOM 676 N N . SER A 1 87 ? -17.250 18.516 18.740 1.00 43.34 87 SER A N 1
ATOM 677 C CA . SER A 1 87 ? -18.108 19.672 18.933 1.00 43.34 87 SER A CA 1
ATOM 678 C C . SER A 1 87 ? -17.219 20.902 18.814 1.00 43.34 87 SER A C 1
ATOM 680 O O . SER A 1 87 ? -16.401 21.171 19.694 1.00 43.34 87 SER A O 1
ATOM 682 N N . HIS A 1 88 ? -17.348 21.622 17.705 1.00 42.06 88 HIS A N 1
ATOM 683 C CA . HIS A 1 88 ? -16.810 22.967 17.592 1.00 42.06 88 HIS A CA 1
ATOM 684 C C . HIS A 1 88 ? -17.521 23.818 18.653 1.00 42.06 88 HIS A C 1
ATOM 686 O O . HIS A 1 88 ? -18.735 24.011 18.579 1.00 42.06 88 HIS A O 1
ATOM 692 N N . ALA A 1 89 ? -16.795 24.232 19.691 1.00 38.81 89 ALA A N 1
ATOM 693 C CA . 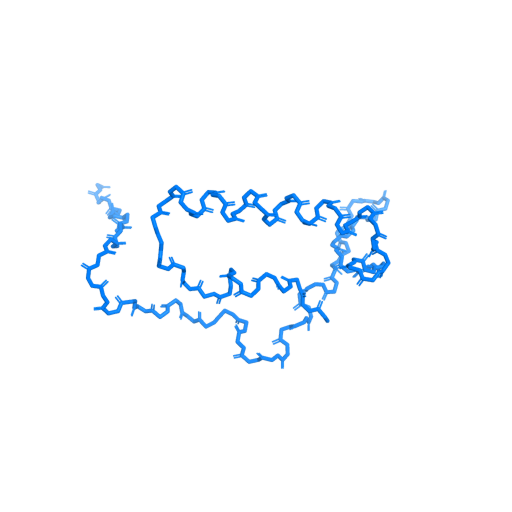ALA A 1 89 ? -17.320 25.141 20.700 1.00 38.81 89 ALA A CA 1
ATOM 694 C C . ALA A 1 89 ? -17.460 26.538 20.070 1.00 38.81 89 ALA A C 1
ATOM 696 O O . ALA A 1 89 ? -16.479 27.022 19.502 1.00 38.81 89 ALA A O 1
ATOM 697 N N . PRO A 1 90 ? -18.634 27.188 20.134 1.00 46.03 90 PRO A N 1
ATOM 698 C CA . PRO A 1 90 ? -18.748 28.580 19.734 1.00 46.03 90 PRO A CA 1
ATOM 699 C C . PRO A 1 90 ? -18.188 29.480 20.841 1.00 46.03 90 PRO A C 1
ATOM 701 O O . PRO A 1 90 ? -18.579 29.345 21.999 1.00 46.03 90 PRO A O 1
ATOM 704 N N . ASN A 1 91 ? -17.308 30.406 20.462 1.00 40.81 91 ASN A N 1
ATOM 705 C CA . ASN A 1 91 ? -17.142 31.703 21.116 1.00 40.81 91 ASN A CA 1
ATOM 706 C C . ASN A 1 91 ? -17.147 32.769 20.025 1.00 40.81 91 ASN A C 1
ATOM 708 O O . ASN A 1 91 ? -16.366 32.597 19.062 1.00 40.81 91 ASN A O 1
#

Sequence (91 aa):
MECRWRLFRRTIIANPENIVSFTKAAVVLHNYLRKTECVSYCPPGFVDGEDGVGNVNEGSWRSDSDSGNSLLPLQLSTSNRFVCVISHAPN

Secondary structure (DSSP, 8-state):
-----GGGGS---S-HHHHHHHHHHHHHHHHHHHHHSHHHHS-TTSS-EE-TTS-EE--GGGGGG-SS-TT------SS-S----------

Organism: Amphimedon queenslandica (NCBI:txid400682)

Foldseek 3Di:
DAVPPVVVLADDPDDPVVVVVVVVVSVVVLVVCCVPVVCPNPNPQQPWDADPVGDIRHRCNVVVPPPPSRDDPHPPPPPPDDDPDPPPDDD